Protein AF-A0A930RWH8-F1 (afdb_monomer_lite)

Secondary structure (DSSP, 8-state):
-HHHHHHHHHHHHHHHHHHHHHHHHHHTTBTTSSSB-S--THIIIIIHHHHHHHHHHHHH--GGGGTEESSSSS-EE-HHHHHHTT--GGGGHHHHS-GGGHHHHHHHHHHHHHHHHHHHH-

pLDDT: mean 84.53, std 9.87, range [54.0, 95.31]

Radius of gyration: 17.52 Å; chains: 1; bounding box: 35×42×48 Å

Structure (mmCIF, N/CA/C/O backbone):
data_AF-A0A930RWH8-F1
#
_entry.id   AF-A0A930RWH8-F1
#
loop_
_atom_site.group_PDB
_atom_site.id
_atom_site.type_symbol
_atom_site.label_atom_id
_atom_site.label_alt_id
_atom_site.label_comp_id
_atom_site.label_asym_id
_atom_site.label_entity_id
_atom_site.label_seq_id
_atom_site.pdbx_PDB_ins_code
_atom_site.Cartn_x
_atom_site.Cartn_y
_atom_site.Cartn_z
_atom_site.occupancy
_atom_site.B_iso_or_equiv
_atom_site.auth_seq_id
_atom_site.auth_comp_id
_atom_site.auth_asym_id
_atom_site.auth_atom_id
_atom_site.pdbx_PDB_model_num
ATOM 1 N N . MET A 1 1 ? -13.602 25.339 20.321 1.00 54.00 1 MET A N 1
ATOM 2 C CA . MET A 1 1 ? -13.734 23.940 20.806 1.00 54.00 1 MET A CA 1
ATOM 3 C C . MET A 1 1 ? -14.273 22.956 19.747 1.00 54.00 1 MET A C 1
ATOM 5 O O . MET A 1 1 ? -14.223 21.751 19.957 1.00 54.00 1 MET A O 1
ATOM 9 N N . THR A 1 2 ? -14.726 23.427 18.580 1.00 56.41 2 THR A N 1
ATOM 10 C CA . THR A 1 2 ? -15.364 22.624 17.512 1.00 56.41 2 THR A CA 1
ATOM 11 C C . THR A 1 2 ? -14.378 21.830 16.639 1.00 56.41 2 THR A C 1
ATOM 13 O O . THR A 1 2 ? -14.686 20.722 16.211 1.00 56.41 2 THR A O 1
ATOM 16 N N . ILE A 1 3 ? -13.156 22.344 16.442 1.00 61.09 3 ILE A N 1
ATOM 17 C CA . ILE A 1 3 ? -12.104 21.709 15.619 1.00 61.09 3 ILE A CA 1
ATOM 18 C C . ILE A 1 3 ? -11.660 20.350 16.196 1.00 61.09 3 ILE A C 1
ATOM 20 O O . ILE A 1 3 ? -11.371 19.425 15.443 1.00 61.09 3 ILE A O 1
ATOM 24 N N . SER A 1 4 ? -11.657 20.201 17.527 1.00 72.12 4 SER A N 1
ATOM 25 C CA . SER A 1 4 ? -11.279 18.949 18.205 1.00 72.12 4 SER A CA 1
ATOM 26 C C . SER A 1 4 ? -12.253 17.802 17.895 1.00 72.12 4 SER A C 1
ATOM 28 O O . SER A 1 4 ? -11.826 16.703 17.550 1.00 72.12 4 SER A O 1
ATOM 30 N N . LYS A 1 5 ? -13.565 18.077 17.903 1.00 68.31 5 LYS A N 1
ATOM 31 C CA . LYS A 1 5 ? -14.601 17.071 17.616 1.00 68.31 5 LYS A CA 1
ATOM 32 C C . LYS A 1 5 ? -14.570 16.595 16.161 1.00 68.31 5 LYS A C 1
ATOM 34 O O . LYS A 1 5 ? -14.744 15.408 15.911 1.00 68.31 5 LYS A O 1
ATOM 39 N N . MET A 1 6 ? -14.296 17.497 15.216 1.00 71.00 6 MET A N 1
ATOM 40 C CA . MET A 1 6 ? -14.156 17.147 13.796 1.00 71.00 6 MET A CA 1
ATOM 41 C C . MET A 1 6 ? -12.925 16.271 13.547 1.00 71.00 6 MET A C 1
ATOM 43 O O . MET A 1 6 ? -13.023 15.263 12.853 1.00 71.00 6 MET A O 1
ATOM 47 N N . LYS A 1 7 ? -11.782 16.606 14.163 1.00 75.75 7 LYS A N 1
ATOM 48 C CA . LYS A 1 7 ? -10.578 15.763 14.106 1.00 75.75 7 LYS A CA 1
ATOM 49 C C . LYS A 1 7 ? -10.837 14.376 14.692 1.00 75.75 7 LYS A C 1
ATOM 51 O O . LYS A 1 7 ? -10.451 13.387 14.085 1.00 75.75 7 LYS A O 1
ATOM 56 N N . LEU A 1 8 ? -11.536 14.304 15.826 1.00 78.69 8 LEU A N 1
ATOM 57 C CA . LEU A 1 8 ? -11.902 13.032 16.444 1.00 78.69 8 LEU A CA 1
ATOM 58 C C . LEU A 1 8 ? -12.821 12.198 15.537 1.00 78.69 8 LEU A C 1
ATOM 60 O O . LEU A 1 8 ? -12.565 11.012 15.368 1.00 78.69 8 LEU A O 1
ATOM 64 N N . LYS A 1 9 ? -13.822 12.820 14.891 1.00 84.50 9 LYS A N 1
ATOM 65 C CA . LYS A 1 9 ? -14.722 12.140 13.943 1.00 84.50 9 LYS A CA 1
ATOM 66 C C . LYS A 1 9 ? -13.940 11.495 12.794 1.00 84.50 9 LYS A C 1
ATOM 68 O O . LYS A 1 9 ? -14.076 10.296 12.574 1.00 84.50 9 LYS A O 1
ATOM 73 N N . TYR A 1 10 ? -13.110 12.262 12.085 1.00 88.06 10 TYR A N 1
ATOM 74 C CA . TYR A 1 10 ? -12.363 11.736 10.936 1.00 88.06 10 TYR A CA 1
ATOM 75 C C . TYR A 1 10 ? -11.329 10.682 11.334 1.00 88.06 10 TYR A C 1
ATOM 77 O O . TYR A 1 10 ? -11.178 9.685 10.632 1.00 88.06 10 TYR A O 1
ATOM 85 N N . SER A 1 11 ? -10.668 10.851 12.482 1.00 88.38 11 SER A N 1
ATOM 86 C CA . SER A 1 11 ? -9.777 9.820 13.014 1.00 88.38 11 SER A CA 1
ATOM 87 C C . SER A 1 11 ? -10.530 8.520 13.286 1.00 88.38 11 SER A C 1
ATOM 89 O O . SER A 1 11 ? -10.079 7.461 12.866 1.00 88.38 11 SER A O 1
ATOM 91 N N . SER A 1 12 ? -11.697 8.570 13.933 1.00 88.94 12 SER A N 1
ATOM 92 C CA . SER A 1 12 ? -12.507 7.371 14.173 1.00 88.94 12 SER A CA 1
ATOM 93 C C . SER A 1 12 ? -12.966 6.712 12.870 1.00 88.94 12 SER A C 1
ATOM 95 O O . SER A 1 12 ? -12.854 5.495 12.741 1.00 88.94 12 SER A O 1
ATOM 97 N N . LEU A 1 13 ? -13.408 7.501 11.888 1.00 93.25 13 LEU A N 1
ATOM 98 C CA . LEU A 1 13 ? -13.810 7.001 10.570 1.00 93.25 13 LEU A CA 1
ATOM 99 C C . LEU A 1 13 ? -12.670 6.309 9.816 1.00 93.25 13 LEU A C 1
ATOM 101 O O . LEU A 1 13 ? -12.921 5.354 9.091 1.00 93.25 13 LEU A O 1
ATOM 105 N N . PHE A 1 14 ? -11.426 6.744 10.012 1.00 94.81 14 PHE A N 1
ATOM 106 C CA . PHE A 1 14 ? -10.259 6.068 9.455 1.00 94.81 14 PHE A CA 1
ATOM 107 C C . PHE A 1 14 ? -9.885 4.806 10.242 1.00 94.81 14 PHE A C 1
ATOM 109 O O . PHE A 1 14 ? -9.713 3.726 9.676 1.00 94.81 14 PHE A O 1
ATOM 116 N N . PHE A 1 15 ? -9.734 4.930 11.562 1.00 94.62 15 PHE A N 1
ATOM 117 C CA . PHE A 1 15 ? -9.151 3.867 12.378 1.00 94.62 15 PHE A CA 1
ATOM 118 C C . PHE A 1 15 ? -10.090 2.681 12.583 1.00 94.62 15 PHE A C 1
ATOM 120 O O . PHE A 1 15 ? -9.601 1.561 12.669 1.00 94.62 15 PHE A O 1
ATOM 127 N N . VAL A 1 16 ? -11.410 2.878 12.624 1.00 93.75 16 VAL A N 1
ATOM 128 C CA . VAL A 1 16 ? -12.361 1.765 12.786 1.00 93.75 16 VAL A CA 1
ATOM 129 C C . VAL A 1 16 ? -12.232 0.735 11.651 1.00 93.75 16 VAL A C 1
ATOM 131 O O . VAL A 1 16 ? -11.895 -0.412 11.948 1.00 93.75 16 VAL A O 1
ATOM 134 N N . PRO A 1 17 ? -12.416 1.080 10.362 1.00 94.75 17 PRO A N 1
ATOM 135 C CA . PRO A 1 17 ? -12.274 0.107 9.277 1.00 94.75 17 PRO A CA 1
ATOM 136 C C . PRO A 1 17 ? -10.833 -0.380 9.094 1.00 94.75 17 PRO A C 1
ATOM 138 O O . PRO A 1 17 ? -10.631 -1.541 8.743 1.00 94.75 17 PRO A O 1
ATOM 141 N N . PHE A 1 18 ? -9.830 0.457 9.385 1.00 95.31 18 PHE A N 1
ATOM 142 C CA . PHE A 1 18 ? -8.427 0.032 9.395 1.00 95.31 18 PHE A CA 1
ATOM 143 C C . PHE A 1 18 ? -8.192 -1.103 10.404 1.00 95.31 18 PHE A C 1
ATOM 145 O O . PHE A 1 18 ? -7.628 -2.138 10.054 1.00 95.31 18 PHE A O 1
ATOM 152 N N . VAL A 1 19 ? -8.638 -0.926 11.653 1.00 94.50 19 VAL A N 1
ATOM 153 C CA . VAL A 1 19 ? -8.454 -1.906 12.734 1.00 94.50 19 VAL A CA 1
ATOM 154 C C . VAL A 1 19 ? -9.279 -3.163 12.480 1.00 94.50 19 VAL A C 1
ATOM 156 O O . VAL A 1 19 ? -8.790 -4.260 12.730 1.00 94.50 19 VAL A O 1
ATOM 159 N N . VAL A 1 20 ? -10.491 -3.034 11.933 1.00 94.75 20 VAL A N 1
ATOM 160 C CA . VAL A 1 20 ? -11.304 -4.194 11.535 1.00 94.75 20 VAL A CA 1
ATOM 161 C C . VAL A 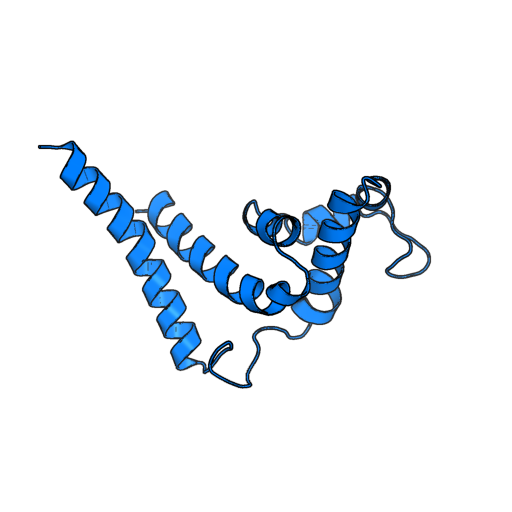1 20 ? -10.585 -5.019 10.466 1.00 94.75 20 VAL A C 1
ATOM 163 O O . VAL A 1 20 ? -10.444 -6.229 10.632 1.00 94.75 20 VAL A O 1
ATOM 166 N N . MET A 1 21 ? -10.066 -4.385 9.408 1.00 93.62 21 MET A N 1
ATOM 167 C CA . MET A 1 21 ? -9.300 -5.086 8.369 1.00 93.62 21 MET A CA 1
ATOM 168 C C . MET A 1 21 ? -8.014 -5.714 8.934 1.00 93.62 21 MET A C 1
ATOM 170 O O . MET A 1 21 ? -7.675 -6.844 8.587 1.00 93.62 21 MET A O 1
ATOM 174 N N . LEU A 1 22 ? -7.326 -5.027 9.852 1.00 92.06 22 LEU A N 1
ATOM 175 C CA . LEU A 1 22 ? -6.167 -5.586 10.552 1.00 92.06 22 LEU A CA 1
ATOM 176 C C . LEU A 1 22 ? -6.548 -6.834 11.359 1.00 92.06 22 LEU A C 1
ATOM 178 O O . LEU A 1 22 ? -5.844 -7.838 11.297 1.00 92.06 22 LEU A O 1
ATOM 182 N N . GLY A 1 23 ? -7.677 -6.794 12.068 1.00 91.94 23 GLY A N 1
ATOM 183 C CA . GLY A 1 23 ? -8.224 -7.939 12.792 1.00 91.94 23 GLY A CA 1
ATOM 184 C C . GLY A 1 23 ? -8.473 -9.135 11.875 1.00 91.94 23 GLY A C 1
ATOM 185 O O . GLY A 1 23 ? -8.049 -10.238 12.200 1.00 91.94 23 GLY A O 1
ATOM 186 N N . VAL A 1 24 ? -9.057 -8.915 10.692 1.00 90.81 24 VAL A N 1
ATOM 187 C CA . VAL A 1 24 ? -9.252 -9.968 9.678 1.00 90.81 24 VAL A CA 1
ATOM 188 C C . VAL A 1 24 ? -7.918 -10.584 9.254 1.00 90.81 24 VAL A C 1
ATOM 190 O O . VAL A 1 24 ? -7.798 -11.807 9.201 1.00 90.81 24 VAL A O 1
ATOM 193 N N . PHE A 1 25 ? -6.894 -9.765 8.995 1.00 89.12 25 PHE A N 1
ATOM 194 C CA . PHE A 1 25 ? -5.572 -10.274 8.619 1.00 89.12 25 PHE A CA 1
ATOM 195 C C . PHE A 1 25 ? -4.930 -11.120 9.719 1.00 89.12 25 PHE A C 1
ATOM 197 O O . PHE A 1 25 ? -4.336 -12.157 9.424 1.00 89.12 25 PHE A O 1
ATOM 204 N N . LEU A 1 26 ? -5.091 -10.713 10.980 1.00 88.50 26 LEU A N 1
ATOM 205 C CA . LEU A 1 26 ? -4.621 -11.479 12.132 1.00 88.50 26 LEU A CA 1
ATOM 206 C C . LEU A 1 26 ? -5.398 -12.794 12.294 1.00 88.50 26 LEU A C 1
ATOM 208 O O . LEU A 1 26 ? -4.780 -13.833 12.503 1.00 88.50 26 LEU A O 1
ATOM 212 N N . SER A 1 27 ? -6.726 -12.780 12.143 1.00 88.50 27 SER A N 1
ATOM 213 C CA . SER A 1 27 ? -7.568 -13.982 12.236 1.00 88.50 27 SER A CA 1
ATOM 214 C C . SER A 1 27 ? -7.283 -15.005 11.135 1.00 88.50 27 SER A C 1
ATOM 216 O O . SER A 1 27 ? -7.366 -16.204 11.382 1.00 88.50 27 SER A O 1
ATOM 218 N N . LEU A 1 28 ? -6.919 -14.547 9.935 1.00 86.31 28 LEU A N 1
ATOM 219 C CA . LEU A 1 28 ? -6.501 -15.409 8.825 1.00 86.31 28 LEU A CA 1
ATOM 220 C C . LEU A 1 28 ? -5.035 -15.862 8.933 1.00 86.31 28 LEU A C 1
ATOM 222 O O . LEU A 1 28 ? -4.577 -16.659 8.114 1.00 86.31 28 LEU A O 1
ATOM 226 N N . GLY A 1 29 ? -4.294 -15.357 9.925 1.00 80.94 29 GLY A N 1
ATOM 227 C CA . GLY A 1 29 ? -2.879 -15.647 10.101 1.00 80.94 29 GLY A CA 1
ATOM 228 C C . GLY A 1 29 ? -2.082 -15.262 8.861 1.00 80.94 29 GLY A C 1
ATOM 229 O O . GLY A 1 29 ? -1.390 -16.107 8.301 1.00 80.94 29 GLY A O 1
ATOM 230 N N . LEU A 1 30 ? -2.205 -14.020 8.401 1.00 80.12 30 LEU A N 1
ATOM 231 C CA . LEU A 1 30 ? -1.453 -13.502 7.259 1.00 80.12 30 LEU A CA 1
ATOM 232 C C . LEU A 1 30 ? -0.152 -12.805 7.709 1.00 80.12 30 LEU A C 1
ATOM 234 O O . LEU A 1 30 ? -0.043 -12.336 8.845 1.00 80.12 30 LEU A O 1
ATOM 238 N N . THR A 1 31 ? 0.863 -12.746 6.837 1.00 64.44 31 THR A N 1
ATOM 239 C CA . THR A 1 31 ? 2.151 -12.079 7.142 1.00 64.44 31 THR A CA 1
ATOM 240 C C . THR A 1 31 ? 1.932 -10.603 7.550 1.00 64.44 31 THR A C 1
ATOM 242 O O . THR A 1 31 ? 1.019 -9.968 7.020 1.00 64.44 31 THR A O 1
ATOM 245 N N . PRO A 1 32 ? 2.746 -10.013 8.451 1.00 58.47 32 PRO A N 1
ATOM 246 C CA . PRO A 1 32 ? 4.118 -10.406 8.794 1.00 58.47 32 PRO A CA 1
ATOM 247 C C . PRO A 1 32 ? 4.243 -11.475 9.889 1.00 58.47 32 PRO A C 1
ATOM 249 O O . PRO A 1 32 ? 5.353 -11.911 10.167 1.00 58.47 32 PRO A O 1
ATOM 252 N N . PHE A 1 33 ? 3.139 -11.918 10.497 1.00 59.66 33 PHE A N 1
ATOM 253 C CA . PHE A 1 33 ? 3.171 -12.753 11.708 1.00 59.66 33 PHE A CA 1
ATOM 254 C C . PHE A 1 33 ? 2.967 -14.261 11.470 1.00 59.66 33 PHE A C 1
ATOM 256 O O . PHE A 1 33 ? 2.937 -15.030 12.425 1.00 59.66 33 PHE A O 1
ATOM 263 N N . SER A 1 34 ? 2.812 -14.702 10.220 1.00 63.03 34 SER A N 1
ATOM 264 C CA . SER A 1 34 ? 2.501 -16.093 9.863 1.00 63.03 34 SER A CA 1
ATOM 265 C C . SER A 1 34 ? 3.020 -16.439 8.461 1.00 63.03 34 SER A C 1
ATOM 267 O O . SER A 1 34 ? 3.413 -15.546 7.719 1.00 63.03 34 SER A O 1
ATOM 269 N N . GLN A 1 35 ? 3.046 -17.728 8.106 1.00 65.69 35 GLN A N 1
ATOM 270 C CA . GLN A 1 35 ? 3.552 -18.252 6.826 1.00 65.69 35 GLN A CA 1
ATOM 271 C C . GLN A 1 35 ? 2.546 -18.139 5.666 1.00 65.69 35 GLN A C 1
ATOM 273 O O . GLN A 1 35 ? 2.933 -18.282 4.507 1.00 65.69 35 GLN A O 1
ATOM 278 N N . ASN A 1 36 ? 1.264 -17.877 5.948 1.00 66.44 36 ASN A N 1
ATOM 279 C CA . ASN A 1 36 ? 0.253 -17.741 4.900 1.00 66.44 36 ASN A CA 1
ATOM 280 C C . ASN A 1 36 ? 0.341 -16.357 4.254 1.00 66.44 36 ASN A C 1
ATOM 282 O O . ASN A 1 36 ? 0.365 -15.333 4.943 1.00 66.44 36 ASN A O 1
ATOM 286 N N . SER A 1 37 ? 0.351 -16.331 2.923 1.00 69.81 37 SER A N 1
ATOM 287 C CA . SER A 1 37 ? 0.445 -15.095 2.158 1.00 69.81 37 SER A CA 1
ATOM 288 C C . SER A 1 37 ? -0.834 -14.799 1.378 1.00 69.81 37 SER A C 1
ATOM 290 O O . SER A 1 37 ? -1.443 -15.702 0.810 1.00 69.81 37 SER A O 1
ATOM 292 N N . ILE A 1 38 ? -1.207 -13.517 1.280 1.00 71.50 38 ILE A N 1
ATOM 293 C CA . ILE A 1 38 ? -2.214 -13.047 0.308 1.00 71.50 38 ILE A CA 1
ATOM 294 C C . ILE A 1 38 ? -1.702 -13.144 -1.130 1.00 71.50 38 ILE A C 1
ATOM 296 O O . ILE A 1 38 ? -2.481 -13.042 -2.077 1.00 71.50 38 ILE A O 1
ATOM 300 N N . HIS A 1 39 ? -0.387 -13.297 -1.309 1.00 78.50 39 HIS A N 1
ATOM 301 C CA . HIS A 1 39 ? 0.230 -13.407 -2.620 1.00 78.50 39 HIS A CA 1
ATOM 302 C C . HIS A 1 39 ? -0.114 -14.770 -3.220 1.00 78.50 39 HIS A C 1
ATOM 304 O O . HIS A 1 39 ? 0.505 -15.781 -2.905 1.00 78.50 39 HIS A O 1
ATOM 310 N N . SER A 1 40 ? -1.111 -14.796 -4.095 1.00 79.38 40 SER A N 1
ATOM 311 C CA . SER A 1 40 ? -1.510 -15.992 -4.834 1.00 79.38 40 SER A CA 1
ATOM 312 C C . SER A 1 40 ? -2.054 -15.615 -6.213 1.00 79.38 40 SER A C 1
ATOM 314 O O . SER A 1 40 ? -2.391 -14.453 -6.460 1.00 79.38 40 SER A O 1
ATOM 316 N N . GLY A 1 41 ? -2.085 -16.592 -7.126 1.00 84.94 41 GLY A N 1
ATOM 317 C CA . GLY A 1 41 ? -2.672 -16.451 -8.461 1.00 84.94 41 GLY A CA 1
ATOM 318 C C . GLY A 1 41 ? -2.155 -15.234 -9.233 1.00 84.94 41 GLY A C 1
ATOM 319 O O . GLY A 1 41 ? -0.952 -15.086 -9.478 1.00 84.94 41 GLY A O 1
ATOM 320 N N . ASP A 1 42 ? -3.077 -14.344 -9.596 1.00 84.25 42 ASP A N 1
ATOM 321 C CA . ASP A 1 42 ? -2.785 -13.139 -10.375 1.00 84.25 42 ASP A CA 1
ATOM 322 C C . ASP A 1 42 ? -1.908 -12.135 -9.629 1.00 84.25 42 ASP A C 1
ATOM 324 O O . ASP A 1 42 ? -1.139 -11.404 -10.256 1.00 84.25 42 ASP A O 1
ATOM 328 N N . PHE A 1 43 ? -1.959 -12.101 -8.292 1.00 84.75 43 PHE A N 1
ATOM 329 C CA . PHE A 1 43 ? -1.137 -11.159 -7.534 1.00 84.75 43 PHE A CA 1
ATOM 330 C C . PHE A 1 43 ? 0.356 -11.419 -7.755 1.00 84.75 43 PHE A C 1
ATOM 332 O O . PHE A 1 43 ? 1.113 -10.484 -8.006 1.00 84.75 43 PHE A O 1
ATOM 339 N N . LEU A 1 44 ? 0.771 -12.688 -7.724 1.00 85.31 44 LEU A N 1
ATOM 340 C CA . LEU A 1 44 ? 2.160 -13.087 -7.963 1.00 85.31 44 LEU A CA 1
ATOM 341 C C . LEU A 1 44 ? 2.546 -13.019 -9.441 1.00 85.31 44 LEU A C 1
ATOM 343 O O . LEU A 1 44 ? 3.642 -12.573 -9.765 1.00 85.31 44 LEU A O 1
ATOM 347 N N . SER A 1 45 ? 1.664 -13.472 -10.331 1.00 83.31 45 SER A N 1
ATOM 348 C CA . SER A 1 45 ? 1.990 -13.614 -11.754 1.00 83.31 45 SER A CA 1
ATOM 349 C C . SER A 1 45 ? 1.849 -12.314 -12.552 1.00 83.31 45 SER A C 1
ATOM 351 O O . SER A 1 45 ? 2.570 -12.115 -13.529 1.00 83.31 45 SER A O 1
ATOM 353 N N . GLN A 1 46 ? 0.959 -11.403 -12.145 1.00 85.25 46 GLN A N 1
ATOM 354 C CA . GLN A 1 46 ? 0.623 -10.208 -12.923 1.00 85.25 46 GLN A CA 1
ATOM 355 C C . GLN A 1 46 ? 0.917 -8.902 -12.191 1.00 85.25 46 GLN A C 1
ATOM 357 O O . GLN A 1 46 ? 1.589 -8.046 -12.775 1.00 85.25 46 GLN A O 1
ATOM 362 N N . TYR A 1 47 ? 0.443 -8.751 -10.949 1.00 86.94 47 TYR A N 1
ATOM 363 C CA . TYR A 1 47 ? 0.530 -7.488 -10.206 1.00 86.94 47 TYR A CA 1
ATOM 364 C C . TYR A 1 47 ? 1.929 -7.230 -9.644 1.00 86.94 47 TYR A C 1
ATOM 366 O O . TYR A 1 47 ? 2.470 -6.142 -9.813 1.00 86.94 47 TYR A O 1
ATOM 374 N N . PHE A 1 48 ? 2.552 -8.224 -9.010 1.00 88.31 48 PHE A N 1
ATOM 375 C CA . PHE A 1 48 ? 3.866 -8.055 -8.390 1.00 88.31 48 PHE A CA 1
ATOM 376 C C . PHE A 1 48 ? 4.964 -7.674 -9.403 1.00 88.31 48 PHE A C 1
ATOM 378 O O . PHE A 1 48 ? 5.666 -6.688 -9.161 1.00 88.31 48 PHE A O 1
ATOM 385 N N . PRO A 1 49 ? 5.078 -8.333 -10.579 1.00 87.94 49 PRO A N 1
ATOM 386 C CA . PRO A 1 49 ? 6.012 -7.908 -11.621 1.00 87.94 49 PRO A CA 1
ATOM 387 C C . PRO A 1 49 ? 5.692 -6.511 -12.158 1.00 87.94 49 PRO A C 1
ATOM 389 O O . PRO A 1 49 ? 6.602 -5.741 -12.448 1.00 87.94 49 PRO A O 1
ATOM 392 N N . LEU A 1 50 ? 4.405 -6.155 -12.244 1.00 88.94 50 LEU A N 1
ATOM 393 C CA . LEU A 1 50 ? 3.970 -4.837 -12.698 1.00 88.94 50 LEU A CA 1
ATOM 394 C C . LEU A 1 50 ? 4.407 -3.730 -11.723 1.00 88.94 50 LEU A C 1
ATOM 396 O O . LEU A 1 50 ? 4.885 -2.687 -12.160 1.00 88.94 50 LEU A O 1
ATOM 400 N N . TYR A 1 51 ? 4.318 -3.964 -10.410 1.00 90.44 51 TYR A N 1
ATOM 401 C CA . TYR A 1 51 ? 4.812 -3.024 -9.397 1.00 90.44 51 TYR A CA 1
ATOM 402 C C . TYR A 1 51 ? 6.337 -2.896 -9.414 1.00 90.44 51 TYR A C 1
ATOM 404 O O . TYR A 1 51 ? 6.860 -1.794 -9.257 1.00 90.44 51 TYR A O 1
ATOM 412 N N . ILE A 1 52 ? 7.061 -3.997 -9.648 1.00 90.56 52 ILE A N 1
ATOM 413 C CA . ILE A 1 52 ? 8.523 -3.965 -9.806 1.00 90.56 52 ILE A CA 1
ATOM 414 C C . ILE A 1 52 ? 8.903 -3.155 -11.047 1.00 90.56 52 ILE A C 1
ATOM 416 O O . ILE A 1 52 ? 9.794 -2.308 -10.971 1.00 90.56 52 ILE A O 1
ATOM 420 N N . GLY A 1 53 ? 8.215 -3.388 -12.167 1.00 89.69 53 GLY A N 1
ATOM 421 C CA . GLY A 1 53 ? 8.391 -2.627 -13.401 1.00 89.69 53 GLY A CA 1
ATOM 422 C C . GLY A 1 53 ? 8.128 -1.140 -13.187 1.00 89.69 53 GLY A C 1
ATOM 423 O O . GLY A 1 53 ? 8.944 -0.317 -13.585 1.00 89.69 53 GLY A O 1
ATOM 424 N N . LEU A 1 54 ? 7.056 -0.791 -12.466 1.00 89.69 54 LEU A N 1
ATOM 425 C CA . LEU A 1 54 ? 6.734 0.595 -12.121 1.00 89.69 54 LEU A CA 1
ATOM 426 C C . LEU A 1 54 ? 7.845 1.254 -11.288 1.00 89.69 54 LEU A C 1
ATOM 428 O O . LEU A 1 54 ? 8.280 2.355 -11.612 1.00 89.69 54 LEU A O 1
ATOM 432 N N . HIS A 1 55 ? 8.342 0.580 -10.248 1.00 92.69 55 HIS A N 1
ATOM 433 C CA . HIS A 1 55 ? 9.447 1.088 -9.431 1.00 92.69 55 HIS A CA 1
ATOM 434 C C . HIS A 1 55 ? 10.718 1.292 -10.263 1.00 92.69 55 HIS A C 1
ATOM 436 O O . HIS A 1 55 ? 11.322 2.361 -10.221 1.00 92.69 55 HIS A O 1
ATOM 442 N N . LYS A 1 56 ? 11.123 0.293 -11.056 1.00 91.31 56 LYS A N 1
ATOM 443 C CA . LYS A 1 56 ? 12.297 0.402 -11.935 1.00 91.31 56 LYS A CA 1
ATOM 444 C C . LYS A 1 56 ? 12.152 1.538 -12.941 1.00 91.31 56 LYS A C 1
ATOM 446 O O . LYS A 1 56 ? 13.093 2.300 -13.115 1.00 91.31 56 LYS A O 1
ATOM 451 N N . LEU A 1 57 ? 10.991 1.670 -13.572 1.00 90.19 57 LEU A N 1
ATOM 452 C CA . LEU A 1 57 ? 10.694 2.722 -14.539 1.00 90.19 57 LEU A CA 1
ATOM 453 C C . LEU A 1 57 ? 10.879 4.117 -13.932 1.00 90.19 57 LEU A C 1
ATOM 455 O O . LEU A 1 57 ? 11.603 4.941 -14.483 1.00 90.19 57 LEU A O 1
ATOM 459 N N . PHE A 1 58 ? 10.298 4.356 -12.754 1.00 90.94 58 PHE A N 1
ATOM 460 C CA . PHE A 1 58 ? 10.413 5.646 -12.073 1.00 90.94 58 PHE A CA 1
ATOM 461 C C . PHE A 1 58 ? 11.849 5.977 -11.651 1.00 90.94 58 PHE A C 1
ATOM 463 O O . PHE A 1 58 ? 12.276 7.118 -11.808 1.00 90.94 58 PHE A O 1
ATOM 470 N N . TRP A 1 59 ? 12.601 5.000 -11.136 1.00 93.06 59 TRP A N 1
ATOM 471 C CA . TRP A 1 59 ? 13.965 5.230 -10.642 1.00 93.06 59 TRP A CA 1
ATOM 472 C C . TRP A 1 59 ? 15.049 5.181 -11.725 1.00 93.06 59 TRP A C 1
ATOM 474 O O . TRP A 1 59 ? 16.111 5.766 -11.539 1.00 93.06 59 TRP A O 1
ATOM 484 N N . SER A 1 60 ? 14.801 4.509 -12.851 1.00 91.19 60 SER A N 1
ATOM 485 C CA . SER A 1 60 ? 15.696 4.524 -14.019 1.00 91.19 60 SER A CA 1
ATOM 486 C C . SER A 1 60 ? 15.502 5.761 -14.897 1.00 91.19 60 SER A C 1
ATOM 488 O O . SER A 1 60 ? 16.403 6.114 -15.652 1.00 91.19 60 SER A O 1
ATOM 490 N N . GLY A 1 61 ? 14.339 6.416 -14.807 1.00 89.19 61 GLY A N 1
ATOM 491 C CA . GLY A 1 61 ? 13.963 7.534 -15.673 1.00 89.19 61 GLY A CA 1
ATOM 492 C C . GLY A 1 61 ? 13.555 7.116 -17.090 1.00 89.19 61 GLY A C 1
ATOM 493 O O . GLY A 1 61 ? 13.261 7.983 -17.912 1.00 89.19 61 GLY A O 1
ATOM 494 N N . ASP A 1 62 ? 13.508 5.815 -17.389 1.00 88.31 62 ASP A N 1
ATOM 495 C CA . ASP A 1 62 ? 13.055 5.298 -18.678 1.00 88.31 62 ASP A CA 1
ATOM 496 C C . ASP A 1 62 ? 11.541 5.050 -18.669 1.00 88.31 62 ASP A C 1
ATOM 498 O O . ASP A 1 62 ? 11.048 3.972 -18.335 1.00 88.31 62 ASP A O 1
ATOM 502 N N . PHE A 1 63 ? 10.790 6.071 -19.080 1.00 88.06 63 PHE A N 1
ATOM 503 C CA . PHE A 1 63 ? 9.330 6.026 -19.152 1.00 88.06 63 PHE A CA 1
ATOM 504 C C . PHE A 1 63 ? 8.784 5.285 -20.385 1.00 88.06 63 PHE A C 1
ATOM 506 O O . PHE A 1 63 ? 7.563 5.187 -20.532 1.00 88.06 63 PHE A O 1
ATOM 513 N N . SER A 1 64 ? 9.633 4.729 -21.262 1.00 86.12 64 SER A N 1
ATOM 514 C CA . SER A 1 64 ? 9.174 3.960 -22.433 1.00 86.12 64 SER A CA 1
ATOM 515 C C . SER A 1 64 ? 8.314 2.752 -22.029 1.00 86.12 64 SER A C 1
ATOM 517 O O . SER A 1 64 ? 7.306 2.456 -22.681 1.00 86.12 64 SER A O 1
ATOM 519 N N . GLY A 1 65 ? 8.624 2.154 -20.871 1.00 83.19 65 GLY A N 1
ATOM 520 C CA . GLY A 1 65 ? 7.879 1.054 -20.253 1.00 83.19 65 GLY A CA 1
ATOM 521 C C . GLY A 1 65 ? 6.423 1.371 -19.884 1.00 83.19 65 GLY A C 1
ATOM 522 O O . GLY A 1 65 ? 5.634 0.450 -19.666 1.00 83.19 65 GLY A O 1
ATOM 523 N N . LEU A 1 66 ? 6.015 2.649 -19.852 1.00 85.94 66 LEU A N 1
ATOM 524 C CA . LEU A 1 66 ? 4.603 3.020 -19.687 1.00 85.94 66 LEU A CA 1
ATOM 525 C C . LEU A 1 66 ? 3.774 2.697 -20.934 1.00 85.94 66 LEU A C 1
ATOM 527 O O . LEU A 1 66 ? 2.574 2.437 -20.826 1.00 85.94 66 LEU A O 1
ATOM 531 N N . PHE A 1 67 ? 4.409 2.686 -22.106 1.00 88.44 67 PHE A N 1
ATOM 532 C CA . PHE A 1 67 ? 3.746 2.512 -23.394 1.00 88.44 67 PHE A CA 1
ATOM 533 C C . PHE A 1 67 ? 3.988 1.123 -23.979 1.00 88.44 67 PHE A C 1
ATOM 535 O O . PHE A 1 67 ? 3.055 0.513 -24.503 1.00 88.44 67 PHE A O 1
ATOM 542 N N . TRP A 1 68 ? 5.206 0.597 -23.848 1.00 85.88 68 TRP A N 1
ATOM 543 C CA . TRP A 1 68 ? 5.597 -0.689 -24.416 1.00 85.88 68 TRP A CA 1
ATOM 544 C C . TRP A 1 68 ? 6.597 -1.416 -23.519 1.00 85.88 68 TRP A C 1
ATOM 546 O O . TRP A 1 68 ? 7.538 -0.803 -23.030 1.00 85.88 68 TRP A O 1
ATOM 556 N N . SER A 1 69 ? 6.437 -2.727 -23.320 1.00 83.19 69 SER A N 1
ATOM 557 C CA . SER A 1 69 ? 7.409 -3.528 -22.562 1.00 83.19 69 SER A CA 1
ATOM 558 C C . SER A 1 69 ? 7.627 -4.903 -23.176 1.00 83.19 69 SER A C 1
ATOM 560 O O . SER A 1 69 ? 6.669 -5.584 -23.544 1.00 83.19 69 SER A O 1
ATOM 562 N N . PHE A 1 70 ? 8.896 -5.316 -23.230 1.00 80.69 70 PHE A N 1
ATOM 563 C CA . PHE A 1 70 ? 9.345 -6.656 -23.621 1.00 80.69 70 PHE A CA 1
ATOM 564 C C . PHE A 1 70 ? 9.512 -7.610 -22.427 1.00 80.69 70 PHE A C 1
ATOM 566 O O . PHE A 1 70 ? 9.830 -8.777 -22.620 1.00 80.69 70 PHE A O 1
ATOM 573 N N . GLU A 1 71 ? 9.266 -7.165 -21.189 1.00 71.69 71 GLU A N 1
ATOM 574 C CA . GLU A 1 71 ? 9.510 -7.995 -19.997 1.00 71.69 71 GLU A CA 1
ATOM 575 C C . GLU A 1 71 ? 8.493 -9.140 -19.810 1.00 71.69 71 GLU A C 1
ATOM 577 O O . GLU A 1 71 ? 8.757 -10.063 -19.043 1.00 71.69 71 GLU A O 1
ATOM 582 N N . LYS A 1 72 ? 7.332 -9.112 -20.486 1.00 59.19 72 LYS A N 1
ATOM 583 C CA . LYS A 1 72 ? 6.262 -10.117 -20.303 1.00 59.19 72 LYS A CA 1
ATOM 584 C C . LYS A 1 72 ? 6.111 -11.146 -21.435 1.00 59.19 72 LYS A C 1
ATOM 586 O O . LYS A 1 72 ? 5.410 -12.127 -21.209 1.00 59.19 72 LYS A O 1
ATOM 591 N N . SER A 1 73 ? 6.701 -10.944 -22.625 1.00 69.06 73 SER A N 1
ATOM 592 C CA . SER A 1 73 ? 6.616 -11.858 -23.793 1.00 69.06 73 SER A CA 1
ATOM 593 C C . SER A 1 73 ? 7.386 -11.273 -25.007 1.00 69.06 73 SER A C 1
ATOM 595 O O . SER A 1 73 ? 8.407 -10.624 -24.828 1.00 69.06 73 SER A O 1
ATOM 597 N N . LEU A 1 74 ? 6.873 -11.412 -26.239 1.00 75.81 74 LEU A N 1
ATOM 598 C CA . LEU A 1 74 ? 7.373 -10.803 -27.490 1.00 75.81 74 LEU A CA 1
ATOM 599 C C . LEU A 1 74 ? 7.285 -9.260 -27.551 1.00 75.81 74 LEU A C 1
ATOM 601 O O . LEU A 1 74 ? 7.529 -8.665 -28.599 1.00 75.81 74 LEU A O 1
ATOM 605 N N . GLY A 1 75 ? 6.941 -8.600 -26.445 1.00 78.56 75 GLY A N 1
ATOM 606 C CA . GLY A 1 75 ? 6.598 -7.181 -26.420 1.00 78.56 75 GLY A CA 1
ATOM 607 C C . GLY A 1 75 ? 5.093 -6.945 -26.484 1.00 78.56 75 GLY A C 1
ATOM 608 O O . GLY A 1 75 ? 4.363 -7.678 -27.148 1.00 78.56 75 GLY A O 1
ATOM 609 N N . GLY A 1 76 ? 4.614 -5.923 -25.777 1.00 83.81 76 GLY A N 1
ATOM 610 C CA . GLY A 1 76 ? 3.207 -5.540 -25.825 1.00 83.81 76 GLY A CA 1
ATOM 611 C C . GLY A 1 76 ? 2.936 -4.133 -25.310 1.00 83.81 76 GLY A C 1
ATOM 612 O O . GLY A 1 76 ? 3.730 -3.560 -24.559 1.00 83.81 76 GLY A O 1
ATOM 613 N N . ALA A 1 77 ? 1.779 -3.599 -25.704 1.00 88.50 77 ALA A N 1
ATOM 614 C CA . ALA A 1 77 ? 1.299 -2.302 -25.253 1.00 88.50 77 ALA A CA 1
ATOM 615 C C . ALA A 1 77 ? 0.919 -2.357 -23.767 1.00 88.50 77 ALA A C 1
ATOM 617 O O . ALA A 1 77 ? 0.148 -3.215 -23.337 1.00 88.50 77 ALA A O 1
ATOM 618 N N . MET A 1 78 ? 1.453 -1.422 -22.987 1.00 88.25 78 MET A N 1
ATOM 619 C CA . MET A 1 78 ? 1.267 -1.365 -21.537 1.00 88.25 78 MET A CA 1
ATOM 620 C C . MET A 1 78 ? 0.111 -0.475 -21.035 1.00 88.25 78 MET A C 1
ATOM 622 O O . MET A 1 78 ? -0.385 -0.772 -19.949 1.00 88.25 78 MET A O 1
ATOM 626 N N . PRO A 1 79 ? -0.408 0.549 -21.755 1.00 87.88 79 PRO A N 1
ATOM 627 C CA . PRO A 1 79 ? -1.468 1.414 -21.221 1.00 87.88 79 PRO A CA 1
ATOM 628 C C . PRO A 1 79 ? -2.728 0.661 -20.781 1.00 87.88 79 PRO A C 1
ATOM 630 O O . PRO A 1 79 ? -3.290 0.948 -19.725 1.00 87.88 79 PRO A O 1
ATOM 633 N N . SER A 1 80 ? -3.146 -0.344 -21.552 1.00 84.75 80 SER A N 1
ATOM 634 C CA . SER A 1 80 ? -4.283 -1.199 -21.200 1.00 84.75 80 SER A CA 1
ATOM 635 C C . SER A 1 80 ? -3.993 -2.059 -19.969 1.00 84.75 80 SER A C 1
ATOM 637 O O . SER A 1 80 ? -4.867 -2.228 -19.125 1.00 84.75 80 SER A O 1
ATOM 639 N N . VAL A 1 81 ? -2.759 -2.548 -19.822 1.00 85.94 81 VAL A N 1
ATOM 640 C CA . VAL A 1 81 ? -2.307 -3.329 -18.661 1.00 85.94 81 VAL A CA 1
ATOM 641 C C . VAL A 1 81 ? -2.302 -2.460 -17.404 1.00 85.94 81 VAL A C 1
ATOM 643 O O . VAL A 1 81 ? -2.825 -2.883 -16.375 1.00 85.94 81 VAL A O 1
ATOM 646 N N . TRP A 1 82 ? -1.784 -1.233 -17.484 1.00 84.62 82 TRP A N 1
ATOM 647 C CA . TRP A 1 82 ? -1.803 -0.267 -16.382 1.00 84.62 82 TRP A CA 1
ATOM 648 C C . TRP A 1 82 ? -3.228 0.113 -15.969 1.00 84.62 82 TRP A C 1
ATOM 650 O O . TRP A 1 82 ? -3.530 0.160 -14.775 1.00 84.62 82 TRP A O 1
ATOM 660 N N . GLY A 1 83 ? -4.107 0.350 -16.948 1.00 81.88 83 GLY A N 1
ATOM 661 C CA . GLY A 1 83 ? -5.514 0.671 -16.709 1.00 81.88 83 GLY A CA 1
ATOM 662 C C . GLY A 1 83 ? -6.283 -0.490 -16.077 1.00 81.88 83 GLY A C 1
ATOM 663 O O . GLY A 1 83 ? -6.969 -0.301 -15.074 1.00 81.88 83 GLY A O 1
ATOM 664 N N . PHE A 1 84 ? -6.118 -1.705 -16.607 1.00 79.50 84 PHE A N 1
ATOM 665 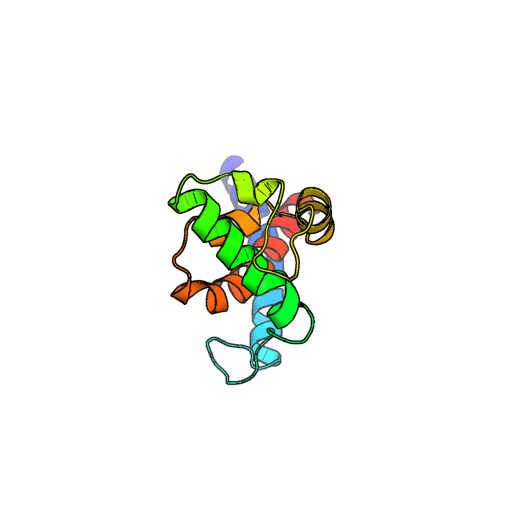C CA . PHE A 1 84 ? -6.785 -2.905 -16.098 1.00 79.50 84 PHE A CA 1
ATOM 666 C C . PHE A 1 84 ? -6.333 -3.265 -14.679 1.00 79.50 84 PHE A C 1
ATOM 668 O O . PHE A 1 84 ? -7.161 -3.547 -13.819 1.00 79.50 84 PHE A O 1
ATOM 675 N N . ASN A 1 85 ? -5.031 -3.171 -14.398 1.00 74.62 85 ASN A N 1
ATOM 676 C CA . ASN A 1 85 ? -4.485 -3.444 -13.067 1.00 74.62 85 ASN A CA 1
ATOM 677 C C . ASN A 1 85 ? -4.679 -2.268 -12.083 1.00 74.62 85 ASN A C 1
ATOM 679 O O . ASN A 1 85 ? -4.140 -2.312 -10.979 1.00 74.62 85 ASN A O 1
ATOM 683 N N . SER A 1 86 ? -5.458 -1.245 -12.475 1.00 60.59 86 SER A N 1
ATOM 684 C CA . SER A 1 86 ? -5.889 -0.088 -11.682 1.00 60.59 86 SER A CA 1
ATOM 685 C C . SER A 1 86 ? -4.789 0.491 -10.794 1.00 60.59 86 SER A C 1
ATOM 687 O O . SER A 1 86 ? -4.702 0.198 -9.598 1.00 60.59 86 SER A O 1
ATOM 689 N N . LEU A 1 87 ? -3.983 1.382 -11.376 1.00 67.31 87 LEU A N 1
ATOM 690 C CA . LEU A 1 87 ? -3.077 2.266 -10.643 1.00 67.31 87 LEU A CA 1
ATOM 691 C C . LEU A 1 87 ? -3.869 3.093 -9.618 1.00 67.31 87 LEU A C 1
ATOM 693 O O . LEU A 1 87 ? -4.430 4.146 -9.907 1.00 67.31 87 LEU A O 1
ATOM 697 N N . SER A 1 88 ? -3.936 2.593 -8.391 1.00 78.00 88 SER A N 1
ATOM 698 C CA . SER A 1 88 ? -4.452 3.347 -7.263 1.00 78.00 88 SER A CA 1
ATOM 699 C C . SER A 1 88 ? -3.423 4.402 -6.857 1.00 78.00 88 SER A C 1
ATOM 701 O O . SER A 1 88 ? -2.227 4.137 -6.978 1.00 78.00 88 SER A O 1
ATOM 703 N N . PRO A 1 89 ? -3.826 5.534 -6.253 1.00 83.06 89 PRO A N 1
ATOM 704 C CA . PRO A 1 89 ? -2.867 6.430 -5.606 1.00 83.06 89 PRO A CA 1
ATOM 705 C C . PRO A 1 89 ? -1.967 5.696 -4.597 1.00 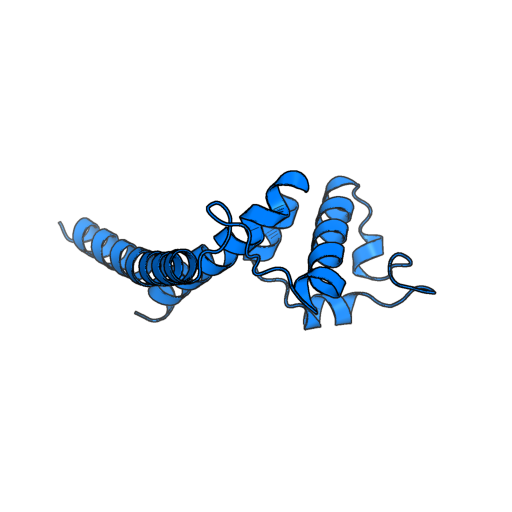83.06 89 PRO A C 1
ATOM 707 O O . PRO A 1 89 ? -0.786 6.002 -4.470 1.00 83.06 89 PRO A O 1
ATOM 710 N N . PHE A 1 90 ? -2.489 4.650 -3.944 1.00 89.00 90 PHE A N 1
ATOM 711 C CA . PHE 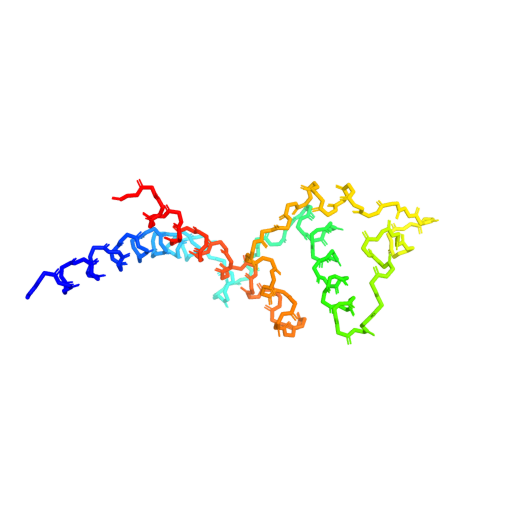A 1 90 ? -1.716 3.802 -3.033 1.00 89.00 90 PHE A CA 1
ATOM 712 C C . PHE A 1 90 ? -0.663 2.933 -3.733 1.00 89.00 90 PHE A C 1
ATOM 714 O O . PHE A 1 90 ? 0.314 2.545 -3.099 1.00 89.00 90 PHE A O 1
ATOM 721 N N . THR A 1 91 ? -0.812 2.654 -5.031 1.00 87.31 91 THR A N 1
ATOM 722 C CA . THR A 1 91 ? 0.195 1.931 -5.821 1.00 87.31 91 THR A CA 1
ATOM 723 C C . THR A 1 91 ? 1.496 2.728 -5.920 1.00 87.31 91 THR A C 1
ATOM 725 O O . THR A 1 91 ? 2.563 2.139 -6.045 1.00 87.31 91 THR A O 1
ATOM 728 N N . PHE A 1 92 ? 1.446 4.054 -5.760 1.00 88.50 92 PHE A N 1
ATOM 729 C CA . PHE A 1 92 ? 2.643 4.892 -5.714 1.00 88.50 92 PHE A CA 1
ATOM 730 C C . PHE A 1 92 ? 3.549 4.587 -4.507 1.00 88.50 92 PHE A C 1
ATOM 732 O O . PHE A 1 92 ? 4.747 4.847 -4.555 1.00 88.50 92 PHE A O 1
ATOM 739 N N . LEU A 1 93 ? 3.034 3.947 -3.449 1.00 92.56 93 LEU A N 1
ATOM 740 C CA . LEU A 1 93 ? 3.885 3.457 -2.360 1.00 92.56 93 LEU A CA 1
ATOM 741 C C . LEU A 1 93 ? 4.904 2.421 -2.855 1.00 92.56 93 LEU A C 1
ATOM 743 O O . LEU A 1 93 ? 6.032 2.409 -2.372 1.00 92.56 93 LEU A O 1
ATOM 747 N N . TYR A 1 94 ? 4.559 1.612 -3.862 1.00 91.94 94 TYR A N 1
ATOM 748 C CA . TYR A 1 94 ? 5.518 0.706 -4.497 1.00 91.94 94 TYR A CA 1
ATOM 749 C C . TYR A 1 94 ? 6.608 1.437 -5.279 1.00 91.94 94 TYR A C 1
ATOM 751 O O . TYR A 1 94 ? 7.653 0.855 -5.518 1.00 91.94 94 TYR A O 1
ATOM 759 N N . VAL A 1 95 ? 6.401 2.694 -5.673 1.00 92.06 95 VAL A N 1
ATOM 760 C CA . VAL A 1 95 ? 7.455 3.507 -6.294 1.00 92.06 95 VAL A CA 1
ATOM 761 C C . VAL A 1 95 ? 8.409 4.044 -5.231 1.00 92.06 95 VAL A C 1
ATOM 763 O O . VAL A 1 95 ? 9.616 4.022 -5.428 1.00 92.06 95 VAL A O 1
ATOM 766 N N . ILE A 1 96 ? 7.880 4.516 -4.101 1.00 93.06 96 ILE A N 1
ATOM 767 C CA . ILE A 1 96 ? 8.668 5.206 -3.068 1.00 93.06 96 ILE A CA 1
ATOM 768 C C . ILE A 1 96 ? 9.549 4.237 -2.268 1.00 93.06 96 ILE A C 1
ATOM 770 O O . ILE A 1 96 ? 10.681 4.567 -1.920 1.00 93.06 96 ILE A O 1
ATOM 774 N N . PHE A 1 97 ? 9.017 3.067 -1.921 1.00 94.44 97 PHE A N 1
ATOM 775 C CA . PHE A 1 97 ? 9.688 2.111 -1.043 1.00 94.44 97 PHE A CA 1
ATOM 776 C C . PHE A 1 97 ? 10.502 1.076 -1.832 1.00 94.44 97 PHE A C 1
ATOM 778 O O . PHE A 1 97 ? 10.126 0.736 -2.951 1.00 94.44 97 PHE A O 1
ATOM 785 N N . PRO A 1 98 ? 11.576 0.513 -1.246 1.00 93.62 98 PRO A N 1
ATOM 786 C CA . PRO A 1 98 ? 12.400 -0.479 -1.928 1.00 93.62 98 PRO A CA 1
ATOM 787 C C . PRO A 1 98 ? 11.633 -1.780 -2.195 1.00 93.62 98 PRO A C 1
ATOM 789 O O . PRO A 1 98 ? 10.748 -2.171 -1.430 1.00 93.62 98 PRO A O 1
ATOM 792 N N . ILE A 1 99 ? 12.050 -2.501 -3.242 1.00 91.50 99 ILE A N 1
ATOM 793 C CA . ILE A 1 99 ? 11.437 -3.768 -3.687 1.00 91.50 99 ILE A CA 1
ATOM 794 C C . ILE A 1 99 ? 11.376 -4.818 -2.562 1.00 91.50 99 ILE A C 1
ATOM 796 O O . ILE A 1 99 ? 10.407 -5.571 -2.474 1.00 91.50 99 ILE A O 1
ATOM 800 N N . SER A 1 100 ? 12.355 -4.836 -1.650 1.00 90.75 100 SER A N 1
ATOM 801 C CA . SER A 1 100 ? 12.365 -5.731 -0.482 1.00 90.75 100 SER A CA 1
ATOM 802 C C . SER A 1 100 ? 11.147 -5.557 0.435 1.00 90.75 100 SER A C 1
ATOM 804 O O . SER A 1 100 ? 10.734 -6.507 1.094 1.00 90.75 100 SER A O 1
ATOM 806 N N . SER A 1 101 ? 10.530 -4.373 0.447 1.00 91.06 101 SER A N 1
ATOM 807 C CA . SER A 1 101 ? 9.356 -4.060 1.266 1.00 91.06 101 SER A CA 1
ATOM 808 C C . SER A 1 101 ? 8.027 -4.366 0.571 1.00 91.06 101 SER A C 1
ATOM 810 O O . SER A 1 101 ? 6.971 -4.220 1.186 1.00 91.06 101 SER A O 1
ATOM 812 N N . PHE A 1 102 ? 8.025 -4.797 -0.695 1.00 90.19 102 PHE A N 1
ATOM 813 C CA . PHE A 1 102 ? 6.792 -4.946 -1.479 1.00 90.19 102 PHE A CA 1
ATOM 814 C C . PHE A 1 102 ? 5.832 -5.978 -0.902 1.00 90.19 102 PHE A C 1
ATOM 816 O O . PHE A 1 102 ? 4.613 -5.789 -0.942 1.00 90.19 102 PHE A O 1
ATOM 823 N N . GLN A 1 103 ? 6.389 -7.046 -0.334 1.00 87.25 103 GLN A N 1
ATOM 824 C CA . GLN A 1 103 ? 5.607 -8.055 0.360 1.00 87.25 103 GLN A CA 1
ATOM 825 C C . GLN A 1 103 ? 4.871 -7.468 1.560 1.00 87.25 103 GLN A C 1
ATOM 827 O O . GLN A 1 103 ? 3.741 -7.852 1.791 1.00 87.25 103 GLN A O 1
ATOM 832 N N . VAL A 1 104 ? 5.457 -6.519 2.293 1.00 88.75 104 VAL A N 1
ATOM 833 C CA . VAL A 1 104 ? 4.787 -5.849 3.420 1.00 88.75 104 VAL A CA 1
ATOM 834 C C . VAL A 1 104 ? 3.776 -4.820 2.909 1.00 88.75 104 VAL A C 1
ATOM 836 O O . VAL A 1 104 ? 2.653 -4.742 3.408 1.00 88.75 104 VAL A O 1
ATOM 839 N N . LEU A 1 105 ? 4.132 -4.062 1.869 1.00 90.88 105 LEU A N 1
ATOM 840 C CA . LEU A 1 105 ? 3.263 -3.039 1.281 1.00 90.88 105 LEU A CA 1
ATOM 841 C C . LEU A 1 105 ? 1.937 -3.601 0.773 1.00 90.88 105 LEU A C 1
ATOM 843 O O . LEU A 1 105 ? 0.915 -2.933 0.903 1.00 90.88 105 LEU A O 1
ATOM 847 N N . SER A 1 106 ? 1.916 -4.833 0.262 1.00 88.19 106 SER A N 1
ATOM 848 C CA . SER A 1 106 ? 0.666 -5.469 -0.170 1.00 88.19 106 SER A CA 1
ATOM 849 C C . SER A 1 106 ? -0.329 -5.697 0.966 1.00 88.19 106 SER A C 1
ATOM 851 O O . SER A 1 106 ? -1.507 -5.866 0.683 1.00 88.19 106 SER A O 1
ATOM 853 N N . TYR A 1 107 ? 0.117 -5.699 2.226 1.00 88.62 107 TYR A N 1
ATOM 854 C CA . TYR A 1 107 ? -0.757 -5.743 3.405 1.00 88.62 107 TYR A CA 1
ATOM 855 C C . TYR A 1 107 ? -1.098 -4.343 3.898 1.00 88.62 107 TYR A C 1
ATOM 857 O O . TYR A 1 107 ? -2.241 -4.065 4.249 1.00 88.62 107 TYR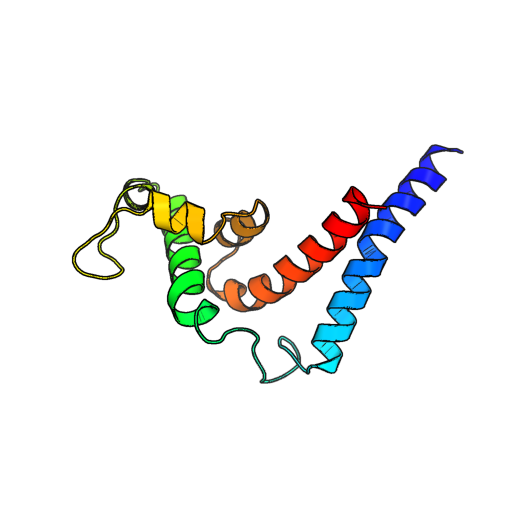 A O 1
ATOM 865 N N . VAL A 1 108 ? -0.130 -3.428 3.875 1.00 91.00 108 VAL A N 1
ATOM 866 C CA . VAL A 1 108 ? -0.337 -2.041 4.310 1.00 91.00 108 VAL A CA 1
ATOM 867 C C . VAL A 1 108 ? -1.337 -1.313 3.408 1.00 91.00 108 VAL A C 1
ATOM 869 O O . VAL A 1 108 ? -2.207 -0.600 3.902 1.00 91.00 108 VAL A O 1
ATOM 872 N N . ILE A 1 109 ? -1.263 -1.508 2.091 1.00 92.25 109 ILE A N 1
ATOM 873 C CA . ILE A 1 109 ? -2.118 -0.814 1.120 1.00 92.25 109 ILE A CA 1
ATOM 874 C C . ILE A 1 109 ? -3.613 -1.121 1.330 1.00 92.25 109 ILE A C 1
ATOM 876 O O . ILE A 1 109 ? -4.389 -0.168 1.402 1.00 92.25 109 ILE A O 1
ATOM 880 N N . PRO A 1 110 ? -4.059 -2.385 1.469 1.00 91.00 110 PRO A N 1
ATOM 881 C CA . PRO A 1 110 ? -5.440 -2.697 1.834 1.00 91.00 110 PRO A CA 1
ATOM 882 C C . PRO A 1 110 ? -5.901 -2.056 3.147 1.00 91.00 110 PRO A C 1
ATOM 884 O O . PRO A 1 110 ? -7.025 -1.564 3.207 1.00 91.00 110 PRO A O 1
ATOM 887 N N . LEU A 1 111 ? -5.042 -2.007 4.173 1.00 93.06 111 LEU A N 1
ATOM 888 C CA . LEU A 1 111 ? -5.372 -1.372 5.454 1.00 93.06 111 LEU A CA 1
ATOM 889 C C . LEU A 1 111 ? -5.595 0.137 5.288 1.00 93.06 111 LEU A C 1
ATOM 891 O O . LEU A 1 111 ? -6.606 0.675 5.741 1.00 93.06 111 LEU A O 1
ATOM 895 N N . LEU A 1 112 ? -4.690 0.814 4.575 1.00 94.31 112 LEU A N 1
ATOM 896 C CA . LEU A 1 112 ? -4.827 2.236 4.252 1.00 94.31 112 LEU A CA 1
ATOM 897 C C . LEU A 1 112 ? -6.074 2.506 3.407 1.00 94.31 112 LEU A C 1
ATOM 899 O O . LEU A 1 112 ? -6.792 3.470 3.666 1.00 94.31 112 LEU A O 1
ATOM 903 N N . ARG A 1 113 ? -6.362 1.639 2.430 1.00 93.06 113 ARG A N 1
ATOM 904 C CA . ARG A 1 113 ? -7.574 1.718 1.606 1.00 93.06 113 ARG A CA 1
ATOM 905 C C . ARG A 1 113 ? -8.834 1.607 2.455 1.00 93.06 113 ARG A C 1
ATOM 907 O O . ARG A 1 113 ? -9.705 2.458 2.314 1.00 93.06 113 ARG A O 1
ATOM 914 N N . ALA A 1 114 ? -8.908 0.627 3.354 1.00 93.44 114 ALA A N 1
ATOM 915 C CA . ALA A 1 114 ? -10.037 0.465 4.268 1.00 93.44 114 ALA A CA 1
ATOM 916 C C . ALA A 1 114 ? -10.235 1.713 5.145 1.00 93.44 114 ALA A C 1
ATOM 918 O O . ALA A 1 114 ? -11.353 2.213 5.264 1.00 93.44 114 ALA A O 1
ATOM 919 N N . GLY A 1 115 ? -9.145 2.266 5.685 1.00 93.81 115 GLY A N 1
ATOM 920 C CA . GLY A 1 115 ? -9.181 3.507 6.457 1.00 93.81 115 GLY A CA 1
ATOM 921 C C . GLY A 1 115 ? -9.711 4.699 5.658 1.00 93.81 115 GLY A C 1
ATOM 922 O O . GLY A 1 115 ? -10.632 5.389 6.092 1.00 93.81 115 GLY A O 1
ATOM 923 N N . VAL A 1 116 ? -9.175 4.936 4.458 1.00 93.62 116 VAL A N 1
ATOM 924 C CA . VAL A 1 116 ? -9.612 6.060 3.614 1.00 93.62 116 VAL A CA 1
ATOM 925 C C . VAL A 1 116 ? -11.057 5.889 3.144 1.00 93.62 116 VAL A C 1
ATOM 927 O O . VAL A 1 116 ? -11.795 6.869 3.130 1.00 93.62 116 VAL A O 1
ATOM 930 N N . MET A 1 117 ? -11.500 4.668 2.829 1.00 92.88 117 MET A N 1
ATOM 931 C CA . MET A 1 117 ? -12.907 4.398 2.503 1.00 92.88 117 MET A CA 1
ATOM 932 C C . MET A 1 117 ? -13.841 4.821 3.643 1.00 92.88 117 MET A C 1
ATOM 934 O O . MET A 1 117 ? -14.858 5.459 3.383 1.00 92.88 117 MET A O 1
ATOM 938 N N . GLY A 1 118 ? -13.478 4.545 4.898 1.00 91.81 118 GLY A N 1
ATOM 939 C CA . GLY A 1 118 ? -14.266 4.984 6.052 1.00 91.81 118 GLY A CA 1
ATOM 940 C C . GLY A 1 1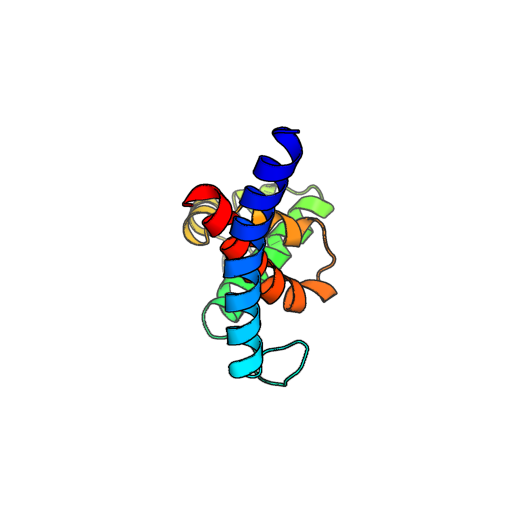18 ? -14.396 6.499 6.174 1.00 91.81 118 GLY A C 1
ATOM 941 O O . GLY A 1 118 ? -15.465 6.997 6.508 1.00 91.81 118 GLY A O 1
ATOM 942 N N . VAL A 1 119 ? -13.335 7.242 5.852 1.00 92.44 119 VAL A N 1
ATOM 943 C CA . VAL A 1 119 ? -13.353 8.715 5.850 1.00 92.44 119 VAL A CA 1
ATOM 944 C C . VAL A 1 119 ? -14.207 9.277 4.713 1.00 92.44 119 VAL A C 1
ATOM 946 O O . VAL A 1 119 ? -14.840 10.312 4.888 1.00 92.44 119 VAL A O 1
ATOM 949 N N . VAL A 1 120 ? -14.209 8.625 3.548 1.00 90.75 120 VAL A N 1
ATOM 950 C CA . VAL A 1 120 ? -14.941 9.095 2.361 1.00 90.75 120 VAL A CA 1
ATOM 951 C C . VAL A 1 120 ? -16.445 8.831 2.472 1.00 90.75 120 VAL A C 1
ATOM 953 O O . VAL A 1 120 ? -17.232 9.642 1.988 1.00 90.75 120 VAL A O 1
ATOM 956 N N . PHE A 1 121 ? -16.851 7.719 3.092 1.00 87.62 121 PHE A N 1
ATOM 957 C CA . PHE A 1 121 ? -18.248 7.267 3.104 1.00 87.62 121 PHE A CA 1
ATOM 958 C C . PHE A 1 121 ? -18.976 7.392 4.463 1.00 87.62 121 PHE A C 1
ATOM 960 O O . PHE A 1 121 ? -20.151 7.031 4.524 1.00 87.62 121 PHE A O 1
ATOM 967 N N . GLY A 1 122 ? -18.337 7.889 5.536 1.00 78.81 122 GLY A N 1
ATOM 968 C CA . GLY A 1 122 ? -18.948 8.094 6.874 1.00 78.81 122 GLY A CA 1
ATOM 969 C C . GLY A 1 122 ? -18.978 9.548 7.366 1.00 78.81 122 GLY A C 1
ATOM 970 O O . GLY A 1 122 ? -19.744 9.874 8.310 1.00 78.81 122 GLY A O 1
#

Foldseek 3Di:
DVVVVVVVQLQCLQVVQLVVLVVVCVVVQEPPRHDDHPCDDCNVLQVLVVLVLVQCCLVVVPCVVCAKDPPNDNIDGNVVSCVVSDPDPLSCVSNVDDSVCVRVSVSVSVSNVSSVVSSVPD

Sequence (122 aa):
MTISKMKLKYSSLFFVPFVVMLGVFLSLGLTPFSQNSIHSGDFLSQYFPLYIGLHKLFWSGDFSGLFWSFEKSLGGAMPSVWGFNSLSPFTFLYVIFPISSFQVLSYVIPLLRAGVMGVVFG